Protein AF-A0A4Y8Q743-F1 (afdb_monomer)

pLDDT: mean 83.06, std 15.78, range [35.91, 97.75]

Organism: NCBI:txid1967502

Sequence (159 aa):
MMYIGTAALFAGMLVLFLFYYAARSQEKEQASEIPQAVTGELLHFLEKADDAYILTHETLEIRFFSRYATNLVCNEIMEAIYQKPPKMFGTRRFRHRSWSIVTQNGSELVVRKELVHKPIVMKKGIRVALGDDMVELWTITCHTHGFIIKQVTEPLRAQ

Radius of gyration: 23.87 Å; Cα contacts (8 Å, |Δi|>4): 201; chains: 1; bounding box: 52×64×67 Å

Nearest PDB structures (foldseek):
  4koo-assembly2_C  TM=5.515E-01  e=6.136E-01  Arabidopsis thaliana
  4koo-assembly1_A  TM=5.351E-01  e=1.273E+00  Arabidopsis thaliana
  8bmx-assembly2_A  TM=2.789E-01  e=3.170E+00  Bacteroides thetaiotaomicron VPI-5482

Solvent-accessible surface area (backbone atoms only — not comparable to full-atom values): 9152 Å² total; per-residue (Å²):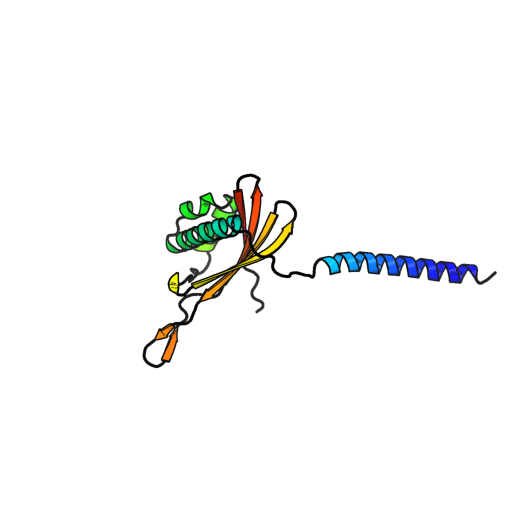 142,74,64,68,66,56,52,52,52,53,52,52,51,49,52,52,50,49,52,53,49,55,56,50,48,63,64,52,72,75,70,74,79,68,66,44,81,66,50,73,69,58,46,54,49,50,53,53,40,49,55,22,46,50,48,20,69,76,68,73,40,61,80,62,30,47,84,39,33,40,73,67,40,48,50,54,49,53,50,44,62,74,74,43,82,82,81,46,76,43,57,74,92,43,47,45,78,48,71,30,38,72,46,76,58,90,52,36,35,33,31,37,40,38,36,44,55,57,65,44,75,44,90,92,73,47,72,47,76,59,38,60,69,46,58,35,40,35,33,31,41,56,53,102,87,47,69,36,33,67,40,79,43,67,71,81,77,86,124

Foldseek 3Di:
DPVVVVVVVVVVVVVVVVVVVVVVVVVVVLPDCPFDDDDPQRVVLVVQLVVLLVVCLVVVDLVSNPVAAPPVQSVVSSVCSVPDDRFQLFDPVQKDWDKTFRDDDPQKTKIKIWIDGDWDQDPPRDTDGRGDTFIKIWIWGHDPVDIYTYDIGGPDDDD

Mean predicted aligned error: 12.13 Å

Secondary structure (DSSP, 8-state):
--SHHHHHHHHHHHHHHHHHHHHHHHHHTT-----BPPPHHHHHHHHHHHHHHHHHHHH--TTTTTTTB-HHHHHHHHHHHHHSPPP----GGGEEEEEEEEEEETTEEEEEEEEEEPPEE-TTS-EE--S--EEEEEEEEEETTEEEEEEEEPPPP--

Structure (mmCIF, N/CA/C/O backbone):
data_AF-A0A4Y8Q743-F1
#
_entry.id   AF-A0A4Y8Q743-F1
#
loop_
_atom_site.group_PDB
_atom_site.id
_atom_site.type_symbol
_atom_site.label_atom_id
_atom_site.label_alt_id
_atom_site.label_comp_id
_atom_site.label_asym_id
_atom_site.label_entity_id
_atom_site.label_seq_id
_atom_site.pdbx_PDB_ins_code
_atom_site.Cartn_x
_atom_site.Cartn_y
_atom_site.Cartn_z
_atom_site.occupancy
_atom_site.B_iso_or_equiv
_atom_site.auth_seq_id
_atom_site.auth_comp_id
_atom_site.auth_asym_id
_atom_site.auth_atom_id
_atom_site.pdbx_PDB_model_num
ATOM 1 N N . MET A 1 1 ? -35.412 -51.688 33.585 1.00 53.03 1 MET A N 1
ATOM 2 C CA . MET A 1 1 ? -34.674 -50.431 33.845 1.00 53.03 1 MET A CA 1
ATOM 3 C C . MET A 1 1 ? -33.352 -50.407 33.065 1.00 53.03 1 MET A C 1
ATOM 5 O O . MET A 1 1 ? -32.294 -50.452 33.667 1.00 53.03 1 MET A O 1
ATOM 9 N N . MET A 1 2 ? -33.397 -50.388 31.725 1.00 53.59 2 MET A N 1
ATOM 10 C CA . MET A 1 2 ? -32.185 -50.447 30.874 1.00 53.59 2 MET A CA 1
ATOM 11 C C . MET A 1 2 ? -32.204 -49.434 29.706 1.00 53.59 2 MET A C 1
ATOM 13 O O . MET A 1 2 ? -31.219 -49.295 28.998 1.00 53.59 2 MET A O 1
ATOM 17 N N . TYR A 1 3 ? -33.293 -48.669 29.545 1.00 56.09 3 TYR A N 1
ATOM 18 C CA . TYR A 1 3 ? -33.466 -47.683 28.463 1.00 56.09 3 TYR A CA 1
ATOM 19 C C . TYR A 1 3 ? -33.071 -46.244 28.842 1.00 56.09 3 TYR A C 1
ATOM 21 O O . TYR A 1 3 ? -32.905 -45.396 27.971 1.00 56.09 3 TYR A O 1
ATOM 29 N N . ILE A 1 4 ? -32.900 -45.954 30.138 1.00 58.75 4 ILE A N 1
ATOM 30 C CA . ILE A 1 4 ? -32.571 -44.599 30.617 1.00 58.75 4 ILE A CA 1
ATOM 31 C C . ILE A 1 4 ? -31.095 -44.266 30.330 1.00 58.75 4 ILE A C 1
ATOM 33 O O . ILE A 1 4 ? -30.776 -43.142 29.950 1.00 58.75 4 ILE A O 1
ATOM 37 N N . GLY A 1 5 ? -30.199 -45.257 30.422 1.00 57.25 5 GLY A N 1
ATOM 38 C CA . GLY A 1 5 ? -28.765 -45.065 30.166 1.00 57.25 5 GLY A CA 1
ATOM 39 C C . GLY A 1 5 ? -28.434 -44.797 28.695 1.00 57.25 5 GLY A C 1
ATOM 40 O O . GLY A 1 5 ? -27.573 -43.974 28.397 1.00 57.25 5 GLY A O 1
ATOM 41 N N . THR A 1 6 ? -29.155 -45.428 27.763 1.00 61.25 6 THR A N 1
ATOM 42 C CA . THR A 1 6 ? -28.946 -45.210 26.324 1.00 61.25 6 THR A CA 1
ATOM 43 C C . THR A 1 6 ? -29.437 -43.833 25.887 1.00 61.25 6 THR A C 1
ATOM 45 O O . THR A 1 6 ? -28.745 -43.154 25.136 1.00 61.25 6 THR A O 1
ATOM 48 N N . ALA A 1 7 ? -30.583 -43.370 26.399 1.00 68.00 7 ALA A N 1
ATOM 49 C CA . ALA A 1 7 ? -31.127 -42.053 26.061 1.00 68.00 7 ALA A CA 1
ATOM 50 C C . ALA A 1 7 ? -30.203 -40.898 26.498 1.00 68.00 7 ALA A C 1
ATOM 52 O O . ALA A 1 7 ? -30.024 -39.938 25.750 1.00 68.00 7 ALA A O 1
ATOM 53 N N . ALA A 1 8 ? -29.559 -41.016 27.665 1.00 70.69 8 ALA A N 1
ATOM 54 C CA . ALA A 1 8 ? -28.604 -40.019 28.154 1.00 70.69 8 ALA A CA 1
ATOM 55 C C . ALA A 1 8 ? -27.333 -39.935 27.286 1.00 70.69 8 ALA A C 1
ATOM 57 O O . ALA A 1 8 ? -26.832 -38.841 27.028 1.00 70.69 8 ALA A O 1
ATOM 58 N N . LEU A 1 9 ? -26.845 -41.073 26.778 1.00 71.56 9 LEU A N 1
ATOM 59 C CA . LEU A 1 9 ? -25.696 -41.116 25.866 1.00 71.56 9 LEU A CA 1
ATOM 60 C C . LEU A 1 9 ? -26.010 -40.473 24.510 1.00 71.56 9 LEU A C 1
ATOM 62 O O . LEU A 1 9 ? -25.201 -39.699 24.000 1.00 71.56 9 LEU A O 1
ATOM 66 N N . PHE A 1 10 ? -27.199 -40.729 23.954 1.00 75.12 10 PHE A N 1
ATOM 67 C CA . PHE A 1 10 ? -27.634 -40.086 22.711 1.00 75.12 10 PHE A CA 1
ATOM 68 C C . PHE A 1 10 ? -27.822 -38.575 22.878 1.00 75.12 10 PHE A C 1
ATOM 70 O O . PHE A 1 10 ? -27.391 -37.814 22.015 1.00 75.12 10 PHE A O 1
ATOM 77 N N . ALA A 1 11 ? -28.394 -38.128 24.000 1.00 78.19 11 ALA A N 1
ATOM 78 C CA . ALA A 1 11 ? -28.535 -36.704 24.294 1.00 78.19 11 ALA A CA 1
ATOM 79 C C . ALA A 1 11 ? -27.169 -36.012 24.442 1.00 78.19 11 ALA A C 1
ATOM 81 O O . ALA A 1 11 ? -26.955 -34.953 23.856 1.00 78.19 11 ALA A O 1
ATOM 82 N N . GLY A 1 12 ? -26.216 -36.631 25.149 1.00 77.50 12 GLY A N 1
ATOM 83 C CA . GLY A 1 12 ? -24.857 -36.099 25.288 1.00 77.50 12 GLY A CA 1
ATOM 84 C C . GLY A 1 12 ? -24.110 -36.009 23.954 1.00 77.50 12 GLY A C 1
ATOM 85 O O . GLY A 1 12 ? -23.479 -34.993 23.665 1.00 77.50 12 GLY A O 1
ATOM 86 N N . MET A 1 13 ? -24.235 -37.032 23.102 1.00 82.62 13 MET A N 1
ATOM 87 C CA . MET A 1 13 ? -23.616 -37.039 21.774 1.00 82.62 13 MET A CA 1
ATOM 88 C C . MET A 1 13 ? -24.254 -35.998 20.842 1.00 82.62 13 MET A C 1
ATOM 90 O O . MET A 1 13 ? -23.541 -35.346 20.084 1.00 82.62 13 MET A O 1
ATOM 94 N N . LEU A 1 14 ? -25.570 -35.781 20.938 1.00 83.19 14 LEU A N 1
ATOM 95 C CA . LEU A 1 14 ? -26.279 -34.760 20.167 1.00 83.19 14 LEU A CA 1
ATOM 96 C C . LEU A 1 14 ? -25.886 -33.342 20.604 1.00 83.19 14 LEU A C 1
ATOM 98 O O . LEU A 1 14 ? -25.665 -32.487 19.754 1.00 83.19 14 LEU A O 1
ATOM 102 N N . VAL A 1 15 ? -25.718 -33.097 21.907 1.00 83.62 15 VAL A N 1
ATOM 103 C CA . VAL A 1 15 ? -25.232 -31.804 22.420 1.00 83.62 15 VAL A CA 1
ATOM 104 C C . VAL A 1 15 ? -23.796 -31.541 21.970 1.00 83.62 15 VAL A C 1
ATOM 106 O O . VAL A 1 15 ? -23.511 -30.447 21.491 1.00 83.62 15 VAL A O 1
ATOM 109 N N . LEU A 1 16 ? -22.903 -32.534 22.044 1.00 80.94 16 LEU A N 1
ATOM 110 C CA . LEU A 1 16 ? -21.534 -32.404 21.530 1.00 80.94 16 LEU A CA 1
ATOM 111 C C . LEU A 1 16 ? -21.508 -32.176 20.018 1.00 80.94 16 LEU A C 1
ATOM 113 O O . LEU A 1 16 ? -20.729 -31.360 19.537 1.00 80.94 16 LEU A O 1
ATOM 117 N N . PHE A 1 17 ? -22.379 -32.853 19.270 1.00 80.81 17 PHE A N 1
ATOM 118 C CA . PHE A 1 17 ? -22.509 -32.665 17.830 1.00 80.81 17 PHE A CA 1
ATOM 119 C C . PHE A 1 17 ? -23.015 -31.260 17.483 1.00 80.81 17 PHE A C 1
ATOM 121 O O . PHE A 1 17 ? -22.478 -30.636 16.573 1.00 80.81 17 PHE A O 1
ATOM 128 N N . LEU A 1 18 ? -23.987 -30.733 18.233 1.00 81.44 18 LEU A N 1
ATOM 129 C CA . LEU A 1 18 ? -24.487 -29.367 18.070 1.00 81.44 18 LEU A CA 1
ATOM 130 C C . LEU A 1 18 ? -23.436 -28.322 18.457 1.00 81.44 18 LEU A C 1
ATOM 132 O O . LEU A 1 18 ? -23.267 -27.355 17.724 1.00 81.44 18 LEU A O 1
ATOM 136 N N . PHE A 1 19 ? -22.685 -28.529 19.542 1.00 79.12 19 PHE A N 1
ATOM 137 C CA . PHE A 1 19 ? -21.564 -27.658 19.911 1.00 79.12 19 PHE A CA 1
ATOM 138 C C . PHE A 1 19 ? -20.450 -27.689 18.863 1.00 79.12 19 PHE A C 1
ATOM 140 O O . PHE A 1 19 ? -19.931 -26.641 18.490 1.00 79.12 19 PHE A O 1
ATOM 147 N N . TYR A 1 20 ? -20.119 -28.871 18.339 1.00 77.75 20 TYR A N 1
ATOM 148 C CA . TYR A 1 20 ? -19.152 -29.025 17.256 1.00 77.75 20 TYR A CA 1
ATOM 149 C C . TYR A 1 20 ? -19.623 -28.322 15.976 1.00 77.75 20 TYR A C 1
ATOM 151 O O . TYR A 1 20 ? -18.845 -27.615 15.339 1.00 77.75 20 TYR A O 1
ATOM 159 N N . TYR A 1 21 ? -20.902 -28.456 15.615 1.00 74.50 21 TYR A N 1
ATOM 160 C CA . TYR A 1 21 ? -21.473 -27.763 14.459 1.00 74.50 21 TYR A CA 1
ATOM 161 C C . TYR A 1 21 ? -21.552 -26.247 14.651 1.00 74.50 21 TYR A C 1
ATOM 163 O O . TYR A 1 21 ? -21.254 -25.526 13.705 1.00 74.50 21 TYR A O 1
ATOM 171 N N . ALA A 1 22 ? -21.895 -25.764 15.847 1.00 72.25 22 ALA A N 1
ATOM 172 C CA . ALA A 1 22 ? -21.943 -24.337 16.162 1.00 72.25 22 ALA A CA 1
ATOM 173 C C . ALA A 1 22 ? -20.542 -23.695 16.163 1.00 72.25 22 ALA A C 1
ATOM 175 O O . ALA A 1 22 ? -20.354 -22.604 15.627 1.00 72.25 22 ALA A O 1
ATOM 176 N N . ALA A 1 23 ? -19.532 -24.392 16.696 1.00 67.62 23 ALA A N 1
ATOM 177 C CA . ALA A 1 23 ? -18.140 -23.951 16.616 1.00 67.62 23 ALA A CA 1
ATOM 178 C C . ALA A 1 23 ? -17.649 -23.917 15.158 1.00 67.62 23 ALA A C 1
ATOM 180 O O . ALA A 1 23 ? -17.009 -22.961 14.726 1.00 67.62 23 ALA A O 1
ATOM 181 N N . ARG A 1 24 ? -18.023 -24.924 14.358 1.00 64.00 24 ARG A N 1
ATOM 182 C CA . ARG A 1 24 ? -17.654 -25.001 12.940 1.00 64.00 24 ARG A CA 1
ATOM 183 C C . ARG A 1 24 ? -18.424 -24.014 12.057 1.00 64.00 24 ARG A C 1
ATOM 185 O O . ARG A 1 24 ? -17.910 -23.621 11.013 1.00 64.00 24 ARG A O 1
ATOM 192 N N . SER A 1 25 ? -19.639 -23.604 12.433 1.00 53.56 25 SER A N 1
ATOM 193 C CA . SER A 1 25 ? -20.374 -22.557 11.713 1.00 53.56 25 SER A CA 1
ATOM 194 C C . SER A 1 25 ? -19.742 -21.182 11.908 1.00 53.56 25 SER A C 1
ATOM 196 O O . SER A 1 25 ? -19.708 -20.421 10.948 1.00 53.56 25 SER A O 1
ATOM 198 N N . GLN A 1 26 ? -19.158 -20.903 13.081 1.00 51.03 26 GLN A N 1
ATOM 199 C CA . GLN A 1 26 ? -18.384 -19.672 13.283 1.00 51.03 26 GLN A CA 1
ATOM 200 C C . GLN A 1 26 ? -17.114 -19.629 12.419 1.00 51.03 26 GLN A C 1
ATOM 202 O O . GLN A 1 26 ? -16.801 -18.581 11.868 1.00 51.03 26 GLN A O 1
ATOM 207 N N . GLU A 1 27 ? -16.426 -20.757 12.209 1.00 51.31 27 GLU A N 1
ATOM 208 C CA . GLU A 1 27 ? -15.301 -20.818 11.257 1.00 51.31 27 GLU A CA 1
ATOM 209 C C . GLU A 1 27 ? -15.741 -20.670 9.789 1.00 51.31 27 GLU A C 1
ATOM 211 O O . GLU A 1 27 ? -14.983 -20.172 8.958 1.00 51.31 27 GLU A O 1
ATOM 216 N N . LYS A 1 28 ? -16.963 -21.097 9.439 1.00 39.12 28 LYS A N 1
ATOM 217 C CA . LYS A 1 28 ? -17.463 -21.059 8.053 1.00 39.12 28 LYS A CA 1
ATOM 218 C C . LYS A 1 28 ? -18.095 -19.730 7.640 1.00 39.12 28 LYS A C 1
ATOM 220 O O . LYS A 1 28 ? -18.157 -19.463 6.443 1.00 39.12 28 LYS A O 1
ATOM 225 N N . GLU A 1 29 ? -18.520 -18.890 8.581 1.00 41.66 29 GLU A N 1
ATOM 226 C CA . GLU A 1 29 ? -19.000 -17.530 8.281 1.00 41.66 29 GLU A CA 1
ATOM 227 C C . GLU A 1 29 ? -17.876 -16.561 7.876 1.00 41.66 29 GLU A C 1
ATOM 229 O O . GLU A 1 29 ? -18.152 -15.470 7.385 1.00 41.66 29 GLU A O 1
ATOM 234 N N . GLN A 1 30 ? -16.611 -16.982 7.974 1.00 43.72 30 GLN A N 1
ATOM 235 C CA . GLN A 1 30 ? -15.454 -16.213 7.512 1.00 43.72 30 GLN A CA 1
ATOM 236 C C . GLN A 1 30 ? -15.059 -16.502 6.048 1.00 43.72 30 GLN A C 1
ATOM 238 O O . GLN A 1 30 ? -14.034 -16.021 5.575 1.00 43.72 30 GLN A O 1
ATOM 243 N N . ALA A 1 31 ? -15.862 -17.266 5.298 1.00 44.56 31 ALA A N 1
ATOM 244 C CA . ALA A 1 31 ? -15.575 -17.619 3.906 1.00 44.56 31 ALA A CA 1
ATOM 245 C C . ALA A 1 31 ? -16.721 -17.226 2.963 1.00 44.56 31 ALA A C 1
ATOM 247 O O . ALA A 1 31 ? -17.432 -18.070 2.419 1.00 44.56 31 ALA A O 1
ATOM 248 N N . SER A 1 32 ? -16.874 -15.923 2.741 1.00 37.97 32 SER A N 1
ATOM 249 C CA . SER A 1 32 ? -17.490 -15.402 1.518 1.00 37.97 32 SER A CA 1
ATOM 250 C C . SER A 1 32 ? -16.859 -14.051 1.173 1.00 37.97 32 SER A C 1
ATOM 252 O O . SER A 1 32 ? -17.489 -12.998 1.237 1.00 37.97 32 SER A O 1
ATOM 254 N N . GLU A 1 33 ? -15.560 -14.074 0.861 1.00 45.72 33 GLU A N 1
ATOM 255 C CA . GLU A 1 33 ? -14.819 -12.919 0.345 1.00 45.72 33 GLU A CA 1
ATOM 256 C C . GLU A 1 33 ? -15.174 -12.696 -1.132 1.00 45.72 33 GLU A C 1
ATOM 258 O O . GLU A 1 33 ? -14.397 -12.985 -2.041 1.00 45.72 33 GLU A O 1
ATOM 263 N N . ILE A 1 34 ? -16.375 -12.185 -1.405 1.00 48.91 34 ILE A N 1
ATOM 264 C CA . ILE A 1 34 ? -16.546 -11.394 -2.625 1.00 48.91 34 ILE A CA 1
ATOM 265 C C . ILE A 1 34 ? -15.857 -10.060 -2.322 1.00 48.91 34 ILE A C 1
ATOM 267 O O . ILE A 1 34 ? -16.294 -9.384 -1.386 1.00 48.91 34 ILE A O 1
ATOM 271 N N . PRO A 1 35 ? -14.796 -9.672 -3.054 1.00 54.16 35 PRO A N 1
ATOM 272 C CA . PRO A 1 35 ? -14.087 -8.439 -2.760 1.00 54.16 35 PRO A CA 1
ATOM 273 C C . PRO A 1 35 ? -15.062 -7.270 -2.879 1.00 54.16 35 PRO A C 1
ATOM 275 O O . PRO A 1 35 ? -15.574 -6.981 -3.964 1.00 54.16 35 PRO A O 1
ATOM 278 N N . GLN A 1 36 ? -15.368 -6.627 -1.753 1.00 63.84 36 GLN A N 1
ATOM 279 C CA . GLN A 1 36 ? -16.272 -5.486 -1.760 1.00 63.84 36 GLN A CA 1
ATOM 280 C C . GLN A 1 36 ? -15.592 -4.326 -2.490 1.00 63.84 36 GLN A C 1
ATOM 282 O O . GLN A 1 36 ? -14.394 -4.066 -2.316 1.00 63.84 36 GLN A O 1
ATOM 287 N N . ALA A 1 37 ? -16.361 -3.646 -3.340 1.00 67.50 37 ALA A N 1
ATOM 288 C CA . ALA A 1 37 ? -15.875 -2.497 -4.083 1.00 67.50 37 ALA A CA 1
ATOM 289 C C . ALA A 1 37 ? -15.520 -1.358 -3.117 1.00 67.50 37 ALA A C 1
ATOM 291 O O . ALA A 1 37 ? -16.289 -1.010 -2.221 1.00 67.50 37 ALA A O 1
ATOM 292 N N . VAL A 1 38 ? -14.342 -0.775 -3.318 1.00 81.00 38 VAL A N 1
ATOM 293 C CA . VAL A 1 38 ? -13.846 0.364 -2.543 1.00 81.00 38 VAL A CA 1
ATOM 294 C C . VAL A 1 38 ? -14.728 1.590 -2.812 1.00 81.00 38 VAL A C 1
ATOM 296 O O . VAL A 1 38 ? -15.054 1.879 -3.964 1.00 81.00 38 VAL A O 1
ATOM 299 N N . THR A 1 39 ? -15.110 2.331 -1.767 1.00 86.06 39 THR A N 1
ATOM 300 C CA . THR A 1 39 ? -15.861 3.589 -1.925 1.00 86.06 39 THR A CA 1
ATOM 301 C C . THR A 1 39 ? -15.021 4.649 -2.651 1.00 86.06 39 THR A C 1
ATOM 303 O O . THR A 1 39 ? -13.793 4.607 -2.619 1.00 86.06 39 THR A O 1
ATOM 306 N N . GLY A 1 40 ? -15.661 5.634 -3.292 1.00 88.94 40 GLY A N 1
ATOM 307 C CA . GLY A 1 40 ? -14.944 6.660 -4.066 1.00 88.94 40 GLY A CA 1
ATOM 308 C C . GLY A 1 40 ? -13.945 7.484 -3.240 1.00 88.94 40 GLY A C 1
ATOM 309 O O . GLY A 1 40 ? -12.837 7.755 -3.699 1.00 88.94 40 GLY A O 1
ATOM 310 N N . GLU A 1 41 ? -14.299 7.836 -2.001 1.00 91.75 41 GLU A N 1
ATOM 311 C CA . GLU A 1 41 ? -13.415 8.589 -1.099 1.00 91.75 41 GLU A CA 1
ATOM 312 C C . GLU A 1 41 ? -12.211 7.763 -0.641 1.00 91.75 41 GLU A C 1
ATOM 314 O O . GLU A 1 41 ? -11.079 8.254 -0.657 1.00 91.75 41 GLU A O 1
ATOM 319 N N . LEU A 1 42 ? -12.445 6.498 -0.279 1.00 93.12 42 LEU A N 1
ATOM 320 C CA . LEU A 1 42 ? -11.382 5.581 0.113 1.00 93.12 42 LEU A CA 1
ATOM 321 C C . LEU A 1 42 ? -10.449 5.306 -1.068 1.00 93.12 42 LEU A C 1
ATOM 323 O O . LEU A 1 42 ? -9.235 5.354 -0.905 1.00 93.12 42 LEU A O 1
ATOM 327 N N . LEU A 1 43 ? -10.990 5.090 -2.270 1.00 94.44 43 LEU A N 1
ATOM 328 C CA . LEU A 1 43 ? -10.189 4.881 -3.474 1.00 94.44 43 LEU A CA 1
ATOM 329 C C . LEU A 1 43 ? -9.289 6.088 -3.760 1.00 94.44 43 LEU A C 1
ATOM 331 O O . LEU A 1 43 ? -8.093 5.922 -3.986 1.00 94.44 43 LEU A O 1
ATOM 335 N N . HIS A 1 44 ? -9.831 7.304 -3.685 1.00 95.12 44 HIS A N 1
ATOM 336 C CA . HIS A 1 44 ? -9.050 8.529 -3.877 1.00 95.12 44 HIS A CA 1
ATOM 337 C C . HIS A 1 44 ? -7.938 8.688 -2.835 1.00 95.12 44 HIS A C 1
ATOM 339 O O . HIS A 1 44 ? -6.813 9.068 -3.170 1.00 95.12 44 HIS A O 1
ATOM 345 N N . PHE A 1 45 ? -8.232 8.377 -1.569 1.00 96.38 45 PHE A N 1
ATOM 346 C CA . PHE A 1 45 ? -7.225 8.338 -0.512 1.00 96.38 45 PHE A CA 1
ATOM 347 C C . PHE A 1 45 ? -6.116 7.330 -0.836 1.00 96.38 45 PHE A C 1
ATOM 349 O O . PHE A 1 45 ? -4.939 7.687 -0.804 1.00 96.38 45 PHE A O 1
ATOM 356 N N . LEU A 1 46 ? -6.489 6.102 -1.200 1.00 96.81 46 LEU A N 1
ATOM 357 C CA . LEU A 1 46 ? -5.566 5.017 -1.523 1.00 96.81 46 LEU A CA 1
ATOM 358 C C . LEU A 1 46 ? -4.666 5.352 -2.709 1.00 96.81 46 LEU A C 1
ATOM 360 O O . LEU A 1 46 ? -3.461 5.118 -2.659 1.00 96.81 46 LEU A O 1
ATOM 364 N N . GLU A 1 47 ? -5.222 5.936 -3.768 1.00 95.69 47 GLU A N 1
ATOM 365 C CA . GLU A 1 47 ? -4.442 6.330 -4.936 1.00 95.69 47 GLU A CA 1
ATOM 366 C C . GLU A 1 47 ? -3.404 7.402 -4.608 1.00 95.69 47 GLU A C 1
ATOM 368 O O . GLU A 1 47 ? -2.253 7.284 -5.033 1.00 95.69 47 GLU A O 1
ATOM 373 N N . LYS A 1 48 ? -3.783 8.416 -3.821 1.00 97.12 48 LYS A N 1
ATOM 374 C CA . LYS A 1 48 ? -2.862 9.469 -3.376 1.00 97.12 48 LYS A CA 1
ATOM 375 C C . LYS A 1 48 ? -1.798 8.950 -2.418 1.00 97.12 48 LYS A C 1
ATOM 377 O O . LYS A 1 48 ? -0.633 9.332 -2.541 1.00 97.12 48 LYS A O 1
ATOM 382 N N . ALA A 1 49 ? -2.197 8.106 -1.471 1.00 97.69 49 ALA A N 1
ATOM 383 C CA . ALA A 1 49 ? -1.282 7.492 -0.525 1.00 97.69 49 ALA A CA 1
ATOM 384 C C . ALA A 1 49 ? -0.266 6.609 -1.254 1.00 97.69 49 ALA A C 1
ATOM 386 O O . ALA A 1 49 ? 0.922 6.682 -0.964 1.00 97.69 49 ALA A O 1
ATOM 387 N N . ASP A 1 50 ? -0.699 5.842 -2.254 1.00 97.00 50 ASP A N 1
ATOM 388 C CA . ASP A 1 50 ? 0.201 4.972 -3.000 1.00 97.00 50 ASP A CA 1
ATOM 389 C C . ASP A 1 50 ? 1.090 5.704 -4.012 1.00 97.00 50 ASP A C 1
ATOM 391 O O . ASP A 1 50 ? 2.228 5.298 -4.234 1.00 97.00 50 ASP A O 1
ATOM 395 N N . ASP A 1 51 ? 0.628 6.810 -4.599 1.00 96.06 51 ASP A N 1
ATOM 396 C CA . ASP A 1 51 ? 1.507 7.687 -5.381 1.00 96.06 51 ASP A CA 1
ATOM 397 C C . ASP A 1 51 ? 2.628 8.261 -4.492 1.00 96.06 51 ASP A C 1
ATOM 399 O O . ASP A 1 51 ? 3.791 8.289 -4.894 1.00 96.06 51 ASP A O 1
ATOM 403 N N . ALA A 1 52 ? 2.303 8.653 -3.256 1.00 97.50 52 ALA A N 1
ATOM 404 C CA . ALA A 1 52 ? 3.291 9.119 -2.287 1.00 97.50 52 ALA A CA 1
ATOM 405 C C . ALA A 1 52 ? 4.212 8.000 -1.776 1.00 97.50 52 ALA A C 1
ATOM 407 O O . ALA A 1 52 ? 5.404 8.235 -1.604 1.00 97.50 52 ALA A O 1
ATOM 408 N N . TYR A 1 53 ? 3.682 6.793 -1.566 1.00 96.88 53 TYR A N 1
ATOM 409 C CA . TYR A 1 53 ? 4.448 5.607 -1.173 1.00 96.88 53 TYR A CA 1
ATOM 410 C C . TYR A 1 53 ? 5.545 5.286 -2.190 1.00 96.88 53 TYR A C 1
ATOM 412 O O . TYR A 1 53 ? 6.698 5.057 -1.824 1.00 96.88 53 TYR A O 1
ATOM 420 N N . ILE A 1 54 ? 5.198 5.315 -3.475 1.00 95.12 54 ILE A N 1
ATOM 421 C CA . ILE A 1 54 ? 6.134 5.033 -4.567 1.00 95.12 54 ILE A CA 1
ATOM 422 C C . ILE A 1 54 ? 7.167 6.130 -4.690 1.00 95.12 54 ILE A C 1
ATOM 424 O O . ILE A 1 54 ? 8.352 5.826 -4.771 1.00 95.12 54 ILE A O 1
ATOM 428 N N . LEU A 1 55 ? 6.739 7.390 -4.608 1.00 95.12 55 LEU A N 1
ATOM 429 C CA . LEU A 1 55 ? 7.674 8.503 -4.603 1.00 95.12 55 LEU A CA 1
ATOM 430 C C . LEU A 1 55 ? 8.670 8.381 -3.441 1.00 95.12 55 LEU A C 1
ATOM 432 O O . LEU A 1 55 ? 9.860 8.568 -3.644 1.00 95.12 55 LEU A O 1
ATOM 436 N N . THR A 1 56 ? 8.217 7.984 -2.248 1.00 96.25 56 THR A N 1
ATOM 437 C CA . THR A 1 56 ? 9.104 7.719 -1.107 1.00 96.25 56 THR A CA 1
ATOM 438 C C . THR A 1 56 ? 10.132 6.622 -1.404 1.00 96.25 56 THR A C 1
ATOM 440 O O . THR A 1 56 ? 11.279 6.770 -0.996 1.00 96.25 56 THR A O 1
ATOM 443 N N . HIS A 1 57 ? 9.776 5.561 -2.132 1.00 94.50 57 HIS A N 1
ATOM 444 C CA . HIS A 1 57 ? 10.744 4.536 -2.543 1.00 94.50 57 HIS A CA 1
ATOM 445 C C . HIS A 1 57 ? 11.718 5.039 -3.615 1.00 94.50 57 HIS A C 1
ATOM 447 O O . HIS A 1 57 ? 12.890 4.678 -3.590 1.00 94.50 57 HIS A O 1
ATOM 453 N N . GLU A 1 58 ? 11.249 5.866 -4.550 1.00 92.12 58 GLU A N 1
ATOM 454 C CA . GLU A 1 58 ? 12.072 6.417 -5.631 1.00 92.12 58 GLU A CA 1
ATOM 455 C C . GLU A 1 58 ? 13.053 7.489 -5.131 1.00 92.12 58 GLU A C 1
ATOM 457 O O . GLU A 1 58 ? 14.181 7.564 -5.614 1.00 92.12 58 GLU A O 1
ATOM 462 N N . THR A 1 59 ? 12.642 8.319 -4.167 1.00 94.12 59 THR A N 1
ATOM 463 C CA . THR A 1 59 ? 13.434 9.460 -3.678 1.00 94.12 59 THR A CA 1
ATOM 4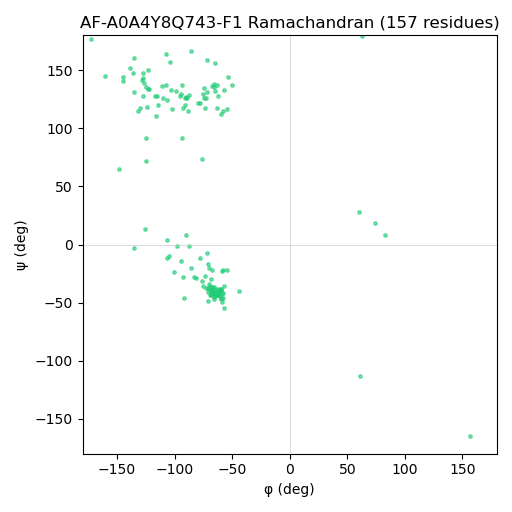64 C C . THR A 1 59 ? 14.082 9.226 -2.319 1.00 94.12 59 THR A C 1
ATOM 466 O O . THR A 1 59 ? 14.877 10.057 -1.891 1.00 94.12 59 THR A O 1
ATOM 469 N N . LEU A 1 60 ? 13.731 8.143 -1.618 1.00 94.50 60 LEU A N 1
ATOM 470 C CA . LEU A 1 60 ? 14.145 7.862 -0.237 1.00 94.50 60 LEU A CA 1
ATOM 471 C C . LEU A 1 60 ? 13.684 8.939 0.769 1.00 94.50 60 LEU A C 1
ATOM 473 O O . LEU A 1 60 ? 14.321 9.161 1.797 1.00 94.50 60 LEU A O 1
ATOM 477 N N . GLU A 1 61 ? 12.568 9.625 0.487 1.00 95.38 61 GLU A N 1
ATOM 478 C CA . GLU A 1 61 ? 12.038 10.692 1.347 1.00 95.38 61 GLU A CA 1
ATOM 479 C C . GLU A 1 61 ? 10.660 10.337 1.930 1.00 95.38 61 GLU A C 1
ATOM 481 O O . GLU A 1 61 ? 9.638 10.356 1.238 1.00 95.38 61 GLU A O 1
ATOM 486 N N . ILE A 1 62 ? 10.596 10.091 3.243 1.00 96.94 62 ILE A N 1
ATOM 487 C CA . ILE A 1 62 ? 9.354 9.668 3.919 1.00 96.94 62 ILE A CA 1
ATOM 488 C C . ILE A 1 62 ? 8.282 10.760 4.021 1.00 96.94 62 ILE A C 1
ATOM 490 O O . ILE A 1 62 ? 7.099 10.463 4.169 1.00 96.94 62 ILE A O 1
ATOM 494 N N . ARG A 1 63 ? 8.666 12.040 3.905 1.00 96.31 63 ARG A N 1
ATOM 495 C CA . ARG A 1 63 ? 7.762 13.200 4.053 1.00 96.31 63 ARG A CA 1
ATOM 496 C C . ARG A 1 63 ? 6.591 13.212 3.066 1.00 96.31 63 ARG A C 1
ATOM 498 O O . ARG A 1 63 ? 5.584 13.884 3.295 1.00 96.31 63 ARG A O 1
ATOM 505 N N . PHE A 1 64 ? 6.723 12.521 1.935 1.00 96.00 64 PHE A N 1
ATOM 506 C CA . PHE A 1 64 ? 5.637 12.404 0.969 1.00 96.00 64 PHE A CA 1
ATOM 507 C C . PHE A 1 64 ? 4.530 11.510 1.518 1.00 96.00 64 PHE A C 1
ATOM 509 O O . PHE A 1 64 ? 3.366 11.921 1.520 1.00 96.00 64 PHE A O 1
ATOM 516 N N . PHE A 1 65 ? 4.911 10.341 2.036 1.00 97.62 65 PHE A N 1
ATOM 517 C CA . PHE A 1 65 ? 3.998 9.323 2.538 1.00 97.62 65 PHE A CA 1
ATOM 518 C C . PHE A 1 65 ? 3.519 9.565 3.977 1.00 97.62 65 PHE A C 1
ATOM 520 O O . PHE A 1 65 ? 2.395 9.195 4.311 1.00 97.62 65 PHE A O 1
ATOM 527 N N . SER A 1 66 ? 4.306 10.249 4.813 1.00 97.31 66 SER A N 1
ATOM 528 C CA . SER A 1 66 ? 4.028 10.408 6.251 1.00 97.31 66 SER A CA 1
ATOM 529 C C . SER A 1 66 ? 2.686 11.058 6.592 1.00 97.31 66 SER A C 1
ATOM 531 O O . SER A 1 66 ? 2.150 10.839 7.671 1.00 97.31 66 SER A O 1
ATOM 533 N N . ARG A 1 67 ? 2.094 11.820 5.668 1.00 96.56 67 ARG A N 1
ATOM 534 C CA . ARG A 1 67 ? 0.760 12.416 5.844 1.00 96.56 67 ARG A CA 1
ATOM 535 C C . ARG A 1 67 ? -0.394 11.402 5.797 1.00 96.56 67 ARG A C 1
ATOM 537 O O . ARG A 1 67 ? -1.503 11.748 6.184 1.00 96.56 67 ARG A O 1
ATOM 544 N N . TYR A 1 68 ? -0.156 10.199 5.272 1.00 97.69 68 TYR A N 1
ATOM 545 C CA . TYR A 1 68 ? -1.177 9.164 5.067 1.00 97.69 68 TYR A CA 1
ATOM 546 C C . TYR A 1 68 ? -1.064 8.008 6.063 1.00 97.69 68 TYR A C 1
ATOM 548 O O . TYR A 1 68 ? -1.958 7.165 6.125 1.00 97.69 68 TYR A O 1
ATOM 556 N N . ALA A 1 69 ? 0.029 7.939 6.820 1.00 97.56 69 ALA A N 1
ATOM 557 C CA . ALA A 1 69 ? 0.381 6.779 7.620 1.00 97.56 69 ALA A CA 1
ATOM 558 C C . ALA A 1 69 ? 0.835 7.178 9.022 1.00 97.56 69 ALA A C 1
ATOM 560 O O . ALA A 1 69 ? 1.229 8.312 9.282 1.00 97.56 69 ALA A O 1
ATOM 561 N N . THR A 1 70 ? 0.790 6.223 9.944 1.00 97.56 70 THR A N 1
ATOM 562 C CA . THR A 1 70 ? 1.362 6.434 11.277 1.00 97.56 70 THR A CA 1
ATOM 563 C C . THR A 1 70 ? 2.891 6.460 11.251 1.00 97.56 70 THR A C 1
ATOM 565 O O . THR A 1 70 ? 3.524 5.897 10.357 1.00 97.56 70 THR A O 1
ATOM 568 N N . ASN A 1 71 ? 3.495 7.063 12.280 1.00 97.06 71 ASN A N 1
ATOM 569 C CA . ASN A 1 71 ? 4.954 7.096 12.443 1.00 97.06 71 ASN A CA 1
ATOM 570 C C . ASN A 1 71 ? 5.578 5.694 12.484 1.00 97.06 71 ASN A C 1
ATOM 572 O O . ASN A 1 71 ? 6.665 5.506 11.952 1.00 97.06 71 ASN A O 1
ATOM 576 N N . LEU A 1 72 ? 4.880 4.720 13.081 1.00 96.94 72 LEU A N 1
ATOM 577 C CA . LEU A 1 72 ? 5.320 3.324 13.118 1.00 96.94 72 LEU A CA 1
ATOM 578 C C . LEU A 1 72 ? 5.526 2.788 11.694 1.00 96.94 72 LEU A C 1
ATOM 580 O O . LEU A 1 72 ? 6.630 2.394 11.340 1.00 96.94 72 LEU A O 1
ATOM 584 N N . VAL A 1 73 ? 4.494 2.899 10.853 1.00 97.19 73 VAL A N 1
ATOM 585 C CA . VAL A 1 73 ? 4.535 2.472 9.444 1.00 97.19 73 VAL A CA 1
ATOM 586 C C . VAL A 1 73 ? 5.615 3.215 8.669 1.00 97.19 73 VAL A C 1
ATOM 588 O O . VAL A 1 73 ? 6.299 2.637 7.833 1.00 97.19 73 VAL A O 1
ATOM 591 N N . CYS A 1 74 ? 5.785 4.510 8.936 1.00 97.56 74 CYS A N 1
ATOM 592 C CA . CYS A 1 74 ? 6.812 5.303 8.271 1.00 97.56 74 CYS A CA 1
ATOM 593 C C . CYS A 1 74 ? 8.221 4.783 8.574 1.00 97.56 74 CYS A C 1
ATOM 595 O O . CYS A 1 74 ? 9.041 4.687 7.663 1.00 97.56 74 CYS A O 1
ATOM 597 N N . ASN A 1 75 ? 8.486 4.424 9.831 1.00 96.94 75 ASN A N 1
ATOM 598 C CA . ASN A 1 75 ? 9.761 3.842 10.233 1.00 96.94 75 ASN A CA 1
ATOM 599 C C . ASN A 1 75 ? 9.965 2.464 9.598 1.00 96.94 75 ASN A C 1
ATOM 601 O O . ASN A 1 75 ? 11.022 2.228 9.025 1.00 96.94 75 ASN A O 1
ATOM 605 N N . GLU A 1 76 ? 8.943 1.603 9.622 1.00 95.94 76 GLU A N 1
ATOM 606 C CA . GLU A 1 76 ? 8.988 0.274 8.994 1.00 95.94 76 GLU A CA 1
ATOM 607 C C . GLU A 1 76 ? 9.279 0.358 7.490 1.00 95.94 76 GLU A C 1
ATOM 609 O O . GLU A 1 76 ? 10.091 -0.400 6.964 1.00 95.94 76 GLU A O 1
ATOM 614 N N . ILE A 1 77 ? 8.653 1.306 6.785 1.00 95.25 77 ILE A N 1
ATOM 615 C CA . ILE A 1 77 ? 8.894 1.524 5.355 1.00 95.25 77 ILE A CA 1
ATOM 616 C C . ILE A 1 77 ? 10.320 2.008 5.112 1.00 95.25 77 ILE A C 1
ATOM 618 O O . ILE A 1 77 ? 10.987 1.484 4.226 1.00 95.25 77 ILE A O 1
ATOM 622 N N . MET A 1 78 ? 10.801 2.991 5.877 1.00 96.31 78 MET A N 1
ATOM 623 C CA . MET A 1 78 ? 12.169 3.489 5.713 1.00 96.31 78 MET A CA 1
ATOM 624 C C . MET A 1 78 ? 13.199 2.398 5.998 1.00 96.31 78 MET A C 1
ATOM 626 O O . MET A 1 78 ? 14.144 2.234 5.231 1.00 96.31 78 MET A O 1
ATOM 630 N N . GLU A 1 79 ? 12.996 1.616 7.054 1.00 94.88 79 GLU A N 1
ATOM 631 C CA . GLU A 1 79 ? 13.835 0.465 7.364 1.00 94.88 79 GLU A CA 1
ATOM 632 C C . GLU A 1 79 ? 13.821 -0.558 6.218 1.00 94.88 79 GLU A C 1
ATOM 634 O O . GLU A 1 79 ? 14.881 -0.971 5.745 1.00 94.88 79 GLU A O 1
ATOM 639 N N . ALA A 1 80 ? 12.639 -0.897 5.697 1.00 92.19 80 ALA A N 1
ATOM 640 C CA . ALA A 1 80 ? 12.496 -1.817 4.575 1.00 92.19 80 ALA A CA 1
ATOM 641 C C . ALA A 1 80 ? 13.187 -1.309 3.300 1.00 92.19 80 ALA A C 1
ATOM 643 O O . ALA A 1 80 ? 13.829 -2.102 2.616 1.00 92.19 80 ALA A O 1
ATOM 644 N N . ILE A 1 81 ? 13.097 -0.011 2.995 1.00 93.19 81 ILE A N 1
ATOM 645 C CA . ILE A 1 81 ? 13.761 0.611 1.840 1.00 93.19 81 ILE A CA 1
ATOM 646 C C . ILE A 1 81 ? 15.286 0.461 1.926 1.00 93.19 81 ILE A C 1
ATOM 648 O O . ILE A 1 81 ? 15.929 0.225 0.907 1.00 93.19 81 ILE A O 1
ATOM 652 N N . TYR A 1 82 ? 15.872 0.578 3.121 1.00 92.31 82 TYR A N 1
ATOM 653 C CA . TYR A 1 82 ? 17.321 0.439 3.299 1.00 92.31 82 TYR A CA 1
ATOM 654 C C . TYR A 1 82 ? 17.798 -1.015 3.385 1.00 92.31 82 TYR A C 1
ATOM 656 O O . TYR A 1 82 ? 18.941 -1.297 3.030 1.00 92.31 82 TYR A O 1
ATOM 664 N N . GLN A 1 83 ? 16.959 -1.932 3.875 1.00 92.69 83 GLN A N 1
ATOM 665 C CA . GLN A 1 83 ? 17.344 -3.331 4.095 1.00 92.69 83 GLN A CA 1
ATOM 666 C C . GLN A 1 83 ? 17.044 -4.252 2.909 1.00 92.69 83 GLN A C 1
ATOM 668 O O . GLN A 1 83 ? 17.702 -5.282 2.753 1.00 92.69 83 GLN A O 1
ATOM 673 N N . LYS A 1 84 ? 16.038 -3.929 2.093 1.00 88.69 84 LYS A N 1
ATOM 674 C CA . LYS A 1 84 ? 15.585 -4.779 0.986 1.00 88.69 84 LYS A CA 1
ATOM 675 C C . LYS A 1 84 ? 16.072 -4.242 -0.363 1.00 88.69 84 LYS A C 1
ATOM 677 O O . LYS A 1 84 ? 16.339 -3.049 -0.494 1.00 88.69 84 LYS A O 1
ATOM 682 N N . PRO A 1 85 ? 16.154 -5.100 -1.397 1.00 87.06 85 PRO A N 1
ATOM 683 C CA . PRO A 1 85 ? 16.357 -4.635 -2.762 1.00 87.06 85 PRO A CA 1
ATOM 684 C C . PRO A 1 85 ? 15.297 -3.591 -3.162 1.00 87.06 85 PRO A C 1
ATOM 686 O O . PRO A 1 85 ? 14.134 -3.737 -2.770 1.00 87.06 85 PRO A O 1
ATOM 689 N N . PRO A 1 86 ? 15.662 -2.569 -3.958 1.00 85.81 86 PRO A N 1
ATOM 690 C CA . PRO A 1 86 ? 14.711 -1.566 -4.422 1.00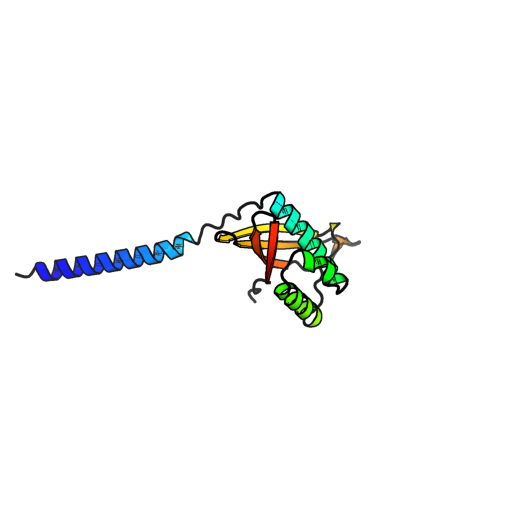 85.81 86 PRO A CA 1
ATOM 691 C C . PRO A 1 86 ? 13.540 -2.199 -5.177 1.00 85.81 86 PRO A C 1
ATOM 693 O O . PRO A 1 86 ? 13.737 -3.021 -6.073 1.00 85.81 86 PRO A O 1
ATOM 696 N N . LYS A 1 87 ? 12.318 -1.780 -4.841 1.00 87.38 87 LYS A N 1
ATOM 697 C CA . LYS A 1 87 ? 11.104 -2.190 -5.555 1.00 87.38 87 LYS A CA 1
ATOM 698 C C . LYS A 1 87 ? 11.047 -1.530 -6.930 1.00 87.38 87 LYS A C 1
ATOM 700 O O . LYS A 1 87 ? 11.162 -0.308 -7.037 1.00 87.38 87 LYS A O 1
ATOM 705 N N . MET A 1 88 ? 10.777 -2.311 -7.973 1.00 86.69 88 MET A 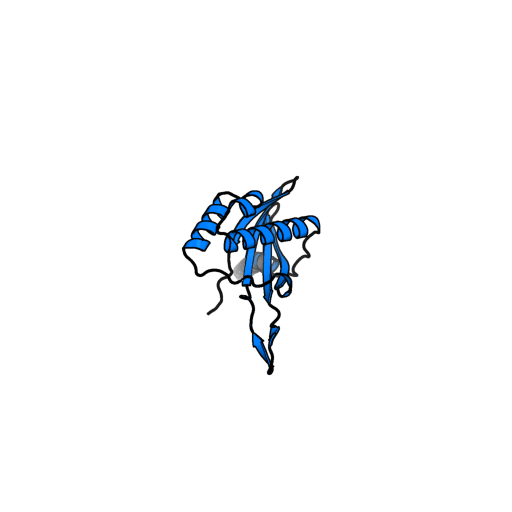N 1
ATOM 706 C CA . MET A 1 88 ? 10.620 -1.782 -9.327 1.00 86.69 88 MET A CA 1
ATOM 707 C C . MET A 1 88 ? 9.145 -1.491 -9.625 1.00 86.69 88 MET A C 1
ATOM 709 O O . MET A 1 88 ? 8.410 -2.341 -10.116 1.00 86.69 88 MET A O 1
ATOM 713 N N . PHE A 1 89 ? 8.687 -0.266 -9.358 1.00 87.06 89 PHE A N 1
ATOM 714 C CA . PHE A 1 89 ? 7.282 0.119 -9.586 1.00 87.06 89 PHE A CA 1
ATOM 715 C C . PHE A 1 89 ? 6.926 0.407 -11.048 1.00 87.06 89 PHE A C 1
ATOM 717 O O . PHE A 1 89 ? 5.741 0.513 -11.378 1.00 87.06 89 PHE A O 1
ATOM 724 N N . GLY A 1 90 ? 7.923 0.526 -11.926 1.00 84.50 90 GLY A N 1
ATOM 725 C CA . GLY A 1 90 ? 7.751 0.827 -13.344 1.00 84.50 90 GLY A CA 1
ATOM 726 C C . GLY A 1 90 ? 7.114 2.186 -13.643 1.00 84.50 90 GLY A C 1
ATOM 727 O O . GLY A 1 90 ? 6.763 2.970 -12.767 1.00 84.50 90 GLY A O 1
ATOM 728 N N . THR A 1 91 ? 6.957 2.505 -14.929 1.00 84.31 91 THR A N 1
ATOM 729 C CA . THR A 1 91 ? 6.344 3.780 -15.331 1.00 84.31 91 THR A CA 1
ATOM 730 C C . THR A 1 91 ? 4.829 3.754 -15.119 1.00 84.31 91 THR A C 1
ATOM 732 O O . THR A 1 91 ? 4.159 2.838 -15.597 1.00 84.31 91 THR A O 1
ATOM 735 N N . ARG A 1 92 ? 4.262 4.827 -14.544 1.00 84.56 92 ARG A N 1
ATOM 736 C CA . ARG A 1 92 ? 2.813 4.994 -14.286 1.00 84.56 92 ARG A CA 1
ATOM 737 C C . ARG A 1 92 ? 1.902 4.567 -15.448 1.00 84.56 92 ARG A C 1
ATOM 739 O O . ARG A 1 92 ? 0.884 3.933 -15.216 1.00 84.56 92 ARG A O 1
ATOM 746 N N . ARG A 1 93 ? 2.267 4.866 -16.702 1.00 84.81 93 ARG A N 1
ATOM 747 C CA . ARG A 1 93 ? 1.461 4.529 -17.899 1.00 84.81 93 ARG A CA 1
ATOM 748 C C . ARG A 1 93 ? 1.339 3.029 -18.205 1.00 84.81 93 ARG A C 1
ATOM 750 O O . ARG A 1 93 ? 0.433 2.633 -18.928 1.00 84.81 93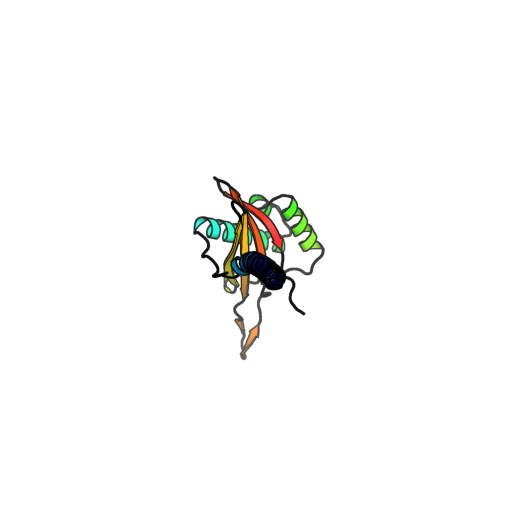 ARG A O 1
ATOM 757 N N . PHE A 1 94 ? 2.266 2.211 -17.711 1.00 83.81 94 PHE A N 1
ATOM 758 C CA . PHE A 1 94 ? 2.296 0.759 -17.946 1.00 83.81 94 PHE A CA 1
ATOM 759 C C . PHE A 1 94 ? 1.891 -0.045 -16.719 1.00 83.81 94 PHE A C 1
ATOM 761 O O . PHE A 1 94 ? 1.928 -1.272 -16.730 1.00 83.81 94 PHE A O 1
ATOM 768 N N . ARG A 1 95 ? 1.496 0.663 -15.672 1.00 88.50 95 ARG A N 1
ATOM 769 C CA . ARG A 1 95 ? 1.112 0.122 -14.395 1.00 88.50 95 ARG A CA 1
ATOM 770 C C . ARG A 1 95 ? -0.407 0.038 -14.319 1.00 88.50 95 ARG A C 1
ATOM 772 O O . ARG A 1 95 ? -1.094 1.023 -14.579 1.00 88.50 95 ARG A O 1
ATOM 779 N 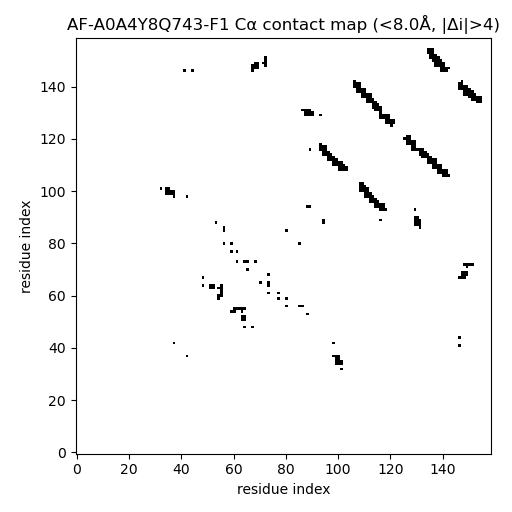N . HIS A 1 96 ? -0.925 -1.104 -13.899 1.00 89.38 96 HIS A N 1
ATOM 780 C CA . HIS A 1 96 ? -2.306 -1.256 -13.476 1.00 89.38 96 HIS A CA 1
ATOM 781 C C . HIS A 1 96 ? -2.340 -1.479 -11.965 1.00 89.38 96 HIS A C 1
ATOM 783 O O . HIS A 1 96 ? -1.629 -2.336 -11.448 1.00 89.38 96 HIS A O 1
ATOM 789 N N . ARG A 1 97 ? -3.123 -0.662 -11.261 1.00 91.44 97 ARG A N 1
ATOM 790 C CA . ARG A 1 97 ? -3.333 -0.757 -9.817 1.00 91.44 97 ARG A CA 1
ATOM 791 C C . ARG A 1 97 ? -4.797 -1.111 -9.593 1.00 91.44 97 ARG A C 1
ATOM 793 O O . ARG A 1 97 ? -5.664 -0.409 -10.110 1.00 91.44 97 ARG A O 1
ATOM 800 N N . SER A 1 98 ? -5.057 -2.149 -8.816 1.00 92.56 98 SER A N 1
ATOM 801 C CA . SER A 1 98 ? -6.393 -2.508 -8.351 1.00 92.56 98 SER A CA 1
ATOM 802 C C . SER A 1 98 ? -6.420 -2.555 -6.827 1.00 92.56 98 SER A C 1
ATOM 804 O O . SER A 1 98 ? -5.412 -2.822 -6.168 1.00 92.56 98 SER A O 1
ATOM 806 N N . TRP A 1 99 ? -7.591 -2.254 -6.276 1.00 94.62 99 TRP A N 1
ATOM 807 C CA . TRP A 1 99 ? -7.850 -2.268 -4.844 1.00 94.62 99 TRP A CA 1
ATOM 808 C C . TRP A 1 99 ? -9.081 -3.108 -4.562 1.00 94.62 99 TRP A C 1
ATOM 810 O O . TRP A 1 99 ? -10.063 -3.055 -5.301 1.00 94.62 99 TRP A O 1
ATOM 820 N N . SE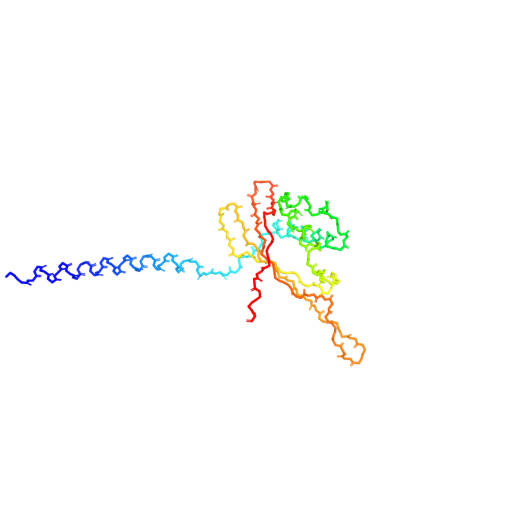R A 1 100 ? -9.032 -3.858 -3.472 1.00 93.50 100 SER A N 1
ATOM 821 C CA . SER A 1 100 ? -10.150 -4.673 -3.008 1.00 93.50 100 SER A CA 1
ATOM 822 C C . SER A 1 100 ? -10.189 -4.685 -1.490 1.00 93.50 100 SER A C 1
ATOM 824 O O . SER A 1 100 ? -9.139 -4.732 -0.855 1.00 93.50 100 SER A O 1
ATOM 826 N N . ILE A 1 101 ? -11.381 -4.625 -0.900 1.00 93.25 101 ILE A N 1
ATOM 827 C CA . ILE A 1 101 ? -11.538 -4.811 0.545 1.00 93.25 101 ILE A CA 1
ATOM 828 C C . ILE A 1 101 ? -11.505 -6.317 0.816 1.00 93.25 101 ILE A C 1
ATOM 830 O O . ILE A 1 101 ? -12.305 -7.058 0.246 1.00 93.25 101 ILE A O 1
ATOM 834 N N . VAL A 1 102 ? -10.566 -6.752 1.657 1.00 92.19 102 VAL A N 1
ATOM 835 C CA . VAL A 1 102 ? -10.419 -8.152 2.093 1.00 92.19 102 VAL A CA 1
ATOM 836 C C . VAL A 1 102 ? -11.209 -8.378 3.374 1.00 92.19 102 VAL A C 1
ATOM 838 O O . VAL A 1 102 ? -11.954 -9.340 3.500 1.00 92.19 102 VAL A O 1
ATOM 841 N N . THR A 1 103 ? -11.077 -7.463 4.333 1.00 90.44 103 THR A N 1
ATOM 842 C CA . THR A 1 103 ? -11.732 -7.581 5.638 1.00 90.44 103 THR A CA 1
ATOM 843 C C . THR A 1 103 ? -12.155 -6.206 6.133 1.00 90.44 103 THR A C 1
ATOM 845 O O . THR A 1 103 ? -11.444 -5.221 5.927 1.00 90.44 103 THR A O 1
ATOM 848 N N . GLN A 1 104 ? -13.302 -6.140 6.805 1.00 91.25 104 GLN A N 1
ATOM 849 C CA . GLN A 1 104 ? -13.811 -4.933 7.447 1.00 91.25 104 GLN A CA 1
ATOM 850 C C . GLN A 1 104 ? -14.256 -5.260 8.872 1.00 91.25 104 GLN A C 1
ATOM 852 O O . GLN A 1 104 ? -15.224 -5.989 9.069 1.00 91.25 104 GLN A O 1
ATOM 857 N N . ASN A 1 105 ? -13.568 -4.677 9.854 1.00 88.81 105 ASN A N 1
ATOM 858 C CA . ASN A 1 105 ? -13.806 -4.880 11.280 1.00 88.81 105 ASN A CA 1
ATOM 859 C C . ASN A 1 105 ? -14.045 -3.525 11.957 1.00 88.81 105 ASN A C 1
ATOM 861 O O . ASN A 1 105 ? -13.113 -2.849 12.391 1.00 88.81 105 ASN A O 1
ATOM 865 N N . GLY A 1 106 ? -15.310 -3.109 12.045 1.00 87.50 106 GLY A N 1
ATOM 866 C CA . GLY A 1 106 ? -15.680 -1.830 12.655 1.00 87.50 106 GLY A CA 1
ATOM 867 C C . GLY A 1 106 ? -15.056 -0.641 11.918 1.00 87.50 106 GLY A C 1
ATOM 868 O O . GLY A 1 106 ? -15.417 -0.361 10.776 1.00 87.50 106 GLY A O 1
ATOM 869 N N . SER A 1 107 ? -14.136 0.063 12.581 1.00 89.56 107 SER A N 1
ATOM 870 C CA . SER A 1 107 ? -13.391 1.191 12.011 1.00 89.56 107 SER A CA 1
ATOM 871 C C . SER A 1 107 ? -12.118 0.779 11.271 1.00 89.56 107 SER A C 1
ATOM 873 O O . SER A 1 107 ? -11.435 1.650 10.743 1.00 89.56 107 SER A O 1
ATOM 875 N N . GLU A 1 108 ? -11.767 -0.504 11.211 1.00 94.06 108 GLU A N 1
ATOM 876 C CA . GLU A 1 108 ? -10.576 -0.974 10.504 1.00 94.06 108 GLU A CA 1
ATOM 877 C C . GLU A 1 108 ? -10.930 -1.704 9.210 1.00 94.06 108 GLU A C 1
ATOM 879 O O . GLU A 1 108 ? -11.854 -2.516 9.152 1.00 94.06 108 GLU A O 1
ATOM 884 N N . LEU A 1 109 ? -10.162 -1.409 8.164 1.00 94.44 109 LEU A N 1
ATOM 885 C CA . LEU A 1 109 ? -10.253 -2.032 6.853 1.00 94.44 109 LEU A CA 1
ATOM 886 C C . LEU A 1 109 ? -8.909 -2.647 6.496 1.00 94.44 109 LEU A C 1
ATOM 888 O O . LEU A 1 109 ? -7.877 -1.987 6.597 1.00 94.44 109 LEU A O 1
ATOM 892 N N . VAL A 1 110 ? -8.934 -3.879 6.007 1.00 95.06 110 VAL A N 1
ATOM 893 C CA . VAL A 1 110 ? -7.799 -4.485 5.316 1.00 95.06 110 VAL A CA 1
ATOM 894 C C . VAL A 1 110 ? -8.099 -4.425 3.832 1.00 95.06 110 VAL A C 1
ATOM 896 O O . VAL A 1 110 ? -9.060 -5.035 3.357 1.00 95.06 110 VAL A O 1
ATOM 899 N N . VAL A 1 111 ? -7.280 -3.682 3.094 1.00 95.12 111 VAL A N 1
ATOM 900 C CA . VAL A 1 111 ? -7.391 -3.584 1.641 1.00 95.12 111 VAL A CA 1
ATOM 901 C C . VAL A 1 111 ? -6.214 -4.272 0.972 1.00 95.12 111 VAL A C 1
ATOM 903 O O . VAL A 1 111 ? -5.063 -4.111 1.371 1.00 95.12 111 VAL A O 1
ATOM 906 N N . ARG A 1 112 ? -6.501 -5.033 -0.078 1.00 95.12 112 ARG A N 1
ATOM 907 C CA . ARG A 1 112 ? -5.504 -5.638 -0.950 1.00 95.12 112 ARG A CA 1
ATOM 908 C C . ARG A 1 112 ? -5.237 -4.706 -2.115 1.00 95.12 112 ARG A C 1
ATOM 910 O O . ARG A 1 112 ? -6.131 -4.436 -2.921 1.00 95.12 112 ARG A O 1
ATOM 917 N N . LYS A 1 113 ? -3.992 -4.253 -2.192 1.00 95.19 113 LYS A N 1
ATOM 918 C CA . LYS A 1 113 ? -3.396 -3.600 -3.348 1.00 95.19 113 LYS A CA 1
ATOM 919 C C . LYS A 1 113 ? -2.820 -4.668 -4.254 1.00 95.19 113 LYS A C 1
ATOM 921 O O . LYS A 1 113 ? -2.016 -5.488 -3.817 1.00 95.19 113 LYS A O 1
ATOM 926 N N . GLU A 1 114 ? -3.171 -4.611 -5.523 1.00 93.44 114 GLU A N 1
ATOM 927 C CA . GLU A 1 114 ? -2.522 -5.408 -6.550 1.00 93.44 114 GLU A CA 1
ATOM 928 C C . GLU A 1 114 ? -1.978 -4.496 -7.639 1.00 93.44 114 GLU A C 1
ATOM 930 O O . GLU A 1 114 ? -2.602 -3.523 -8.071 1.00 93.44 114 GLU A O 1
ATOM 935 N N . LEU A 1 115 ? -0.742 -4.786 -8.012 1.00 91.31 115 LEU A N 1
ATOM 936 C CA . LEU A 1 115 ? 0.038 -4.039 -8.962 1.00 9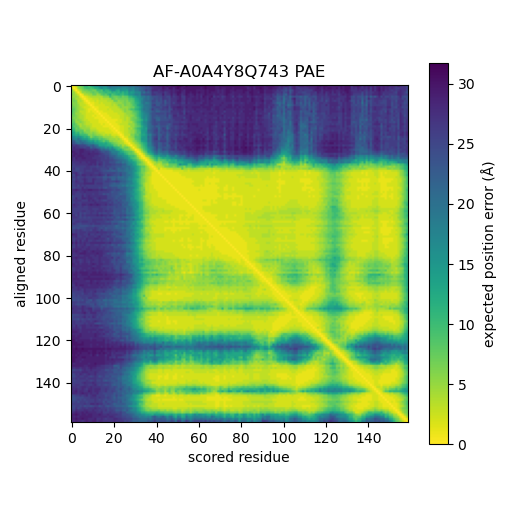1.31 115 LEU A CA 1
ATOM 937 C C . LEU A 1 115 ? 0.483 -4.983 -10.062 1.00 91.31 115 LEU A C 1
ATOM 939 O O . LEU A 1 115 ? 1.223 -5.923 -9.790 1.00 91.31 115 LEU A O 1
ATOM 943 N N . VAL A 1 116 ? 0.058 -4.697 -11.286 1.00 89.88 116 VAL A N 1
ATOM 944 C CA . VAL A 1 116 ? 0.410 -5.497 -12.458 1.00 89.88 116 VAL A CA 1
ATOM 945 C C . VAL A 1 116 ? 1.000 -4.594 -13.527 1.00 89.88 116 VAL A C 1
ATOM 947 O O . VAL A 1 116 ? 0.480 -3.500 -13.784 1.00 89.88 116 VAL A O 1
ATOM 950 N N . HIS A 1 117 ? 2.053 -5.044 -14.198 1.00 86.19 117 HIS A N 1
ATOM 951 C CA . HIS A 1 117 ? 2.664 -4.309 -15.301 1.00 86.19 117 HIS A CA 1
ATOM 952 C C . HIS A 1 117 ? 2.277 -4.894 -16.650 1.00 86.19 117 HIS A C 1
ATOM 954 O O . HIS A 1 117 ? 2.378 -6.091 -16.909 1.00 86.19 117 HIS A O 1
ATOM 960 N N . LYS A 1 118 ? 1.877 -4.020 -17.576 1.00 79.19 118 LYS A N 1
ATOM 961 C CA . LYS A 1 118 ? 1.696 -4.425 -18.969 1.00 79.19 118 LYS A CA 1
ATOM 962 C C . LYS A 1 118 ? 3.071 -4.590 -19.622 1.00 79.19 118 LYS A C 1
ATOM 964 O O . LYS A 1 118 ? 3.849 -3.631 -19.616 1.00 79.19 118 LYS A O 1
ATOM 969 N N . PRO A 1 119 ? 3.371 -5.751 -20.232 1.00 76.00 119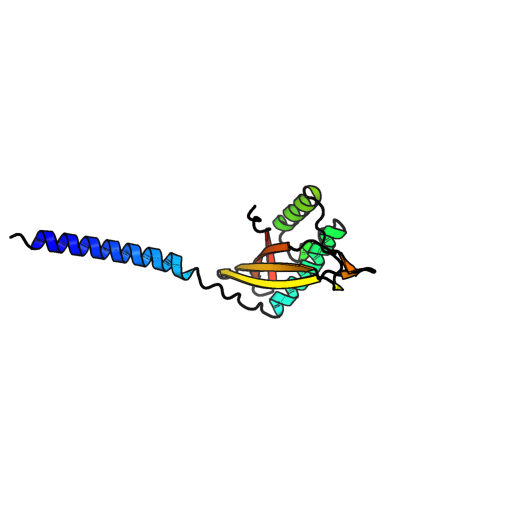 PRO A N 1
ATOM 970 C CA . PRO A 1 119 ? 4.620 -5.928 -20.953 1.00 76.00 119 PRO A CA 1
ATOM 971 C C . PRO A 1 119 ? 4.642 -5.008 -22.172 1.00 76.00 119 PRO A C 1
ATOM 973 O O . PRO A 1 119 ? 3.653 -4.898 -22.902 1.00 76.00 119 PRO A O 1
ATOM 976 N N . ILE A 1 120 ? 5.786 -4.377 -22.426 1.00 73.44 120 ILE A N 1
ATOM 977 C CA . ILE A 1 120 ? 5.994 -3.623 -23.664 1.00 73.44 120 ILE A CA 1
ATOM 978 C C . ILE A 1 120 ? 6.667 -4.506 -24.709 1.00 73.44 120 ILE A C 1
ATOM 980 O O . ILE A 1 120 ? 7.604 -5.244 -24.407 1.00 73.44 120 ILE A O 1
ATOM 984 N N . VAL A 1 121 ? 6.190 -4.422 -25.951 1.00 73.44 121 VAL A N 1
ATOM 985 C CA . VAL A 1 121 ? 6.822 -5.085 -27.095 1.00 73.44 121 VAL A CA 1
ATOM 986 C C . VAL A 1 121 ? 7.872 -4.141 -27.669 1.00 73.44 121 VAL A C 1
ATOM 988 O O . VAL A 1 121 ? 7.546 -3.073 -28.185 1.00 73.44 121 VAL A O 1
ATOM 991 N N . MET A 1 122 ? 9.139 -4.531 -27.581 1.00 69.88 122 MET A N 1
ATOM 992 C CA . MET A 1 122 ? 10.235 -3.850 -28.261 1.00 69.88 122 MET A CA 1
ATOM 993 C C . MET A 1 122 ? 10.403 -4.370 -29.697 1.00 69.88 122 MET A C 1
ATOM 995 O O . MET A 1 122 ? 9.847 -5.403 -30.089 1.00 69.88 122 MET A O 1
ATOM 999 N N . LYS A 1 123 ? 11.185 -3.644 -30.511 1.00 67.12 123 LYS A N 1
ATOM 1000 C CA . LYS A 1 123 ? 11.531 -4.061 -31.882 1.00 67.12 123 LYS A CA 1
ATOM 1001 C C . LYS A 1 123 ? 12.040 -5.512 -31.877 1.00 67.12 123 LYS A C 1
ATOM 1003 O O . LYS A 1 123 ? 12.846 -5.875 -31.027 1.00 67.12 123 LYS A O 1
ATOM 1008 N N . LYS A 1 124 ? 11.590 -6.311 -32.855 1.00 73.88 124 LYS A N 1
ATOM 1009 C CA . LYS A 1 124 ? 11.834 -7.766 -32.995 1.00 73.88 124 LYS A CA 1
ATOM 1010 C C . LYS A 1 124 ? 11.058 -8.683 -32.029 1.00 73.88 124 LYS A C 1
ATOM 1012 O O . LYS A 1 124 ? 11.420 -9.843 -31.888 1.00 73.88 124 LYS A O 1
ATOM 1017 N N . GLY A 1 125 ? 9.977 -8.206 -31.404 1.00 67.62 125 GLY A N 1
ATOM 1018 C CA . GLY A 1 125 ? 9.033 -9.071 -30.678 1.00 67.62 125 GLY A CA 1
ATOM 1019 C C . GLY A 1 125 ? 9.443 -9.435 -29.247 1.00 67.62 125 GLY A C 1
ATOM 1020 O O . GLY A 1 125 ? 8.767 -10.239 -28.609 1.00 67.62 125 GLY A O 1
ATOM 1021 N N . ILE A 1 126 ? 10.511 -8.830 -28.722 1.00 70.25 126 ILE A N 1
ATOM 1022 C CA . ILE A 1 126 ? 10.956 -9.027 -27.337 1.00 70.25 126 ILE A CA 1
ATOM 1023 C C . ILE A 1 126 ? 9.987 -8.300 -26.397 1.00 70.25 126 ILE A C 1
ATOM 1025 O O . ILE A 1 126 ? 9.736 -7.106 -26.567 1.00 70.25 126 ILE A O 1
ATOM 1029 N N . ARG A 1 127 ? 9.443 -9.015 -25.405 1.00 69.38 127 ARG A N 1
ATOM 1030 C CA . ARG A 1 127 ? 8.602 -8.452 -24.339 1.00 69.38 127 ARG A CA 1
ATOM 1031 C C . ARG A 1 127 ? 9.462 -8.162 -23.114 1.00 69.38 127 ARG A C 1
ATOM 1033 O O . ARG A 1 127 ? 10.163 -9.055 -22.652 1.00 69.38 127 ARG A O 1
ATOM 1040 N N . VAL A 1 128 ? 9.397 -6.939 -22.595 1.00 70.62 128 VAL A N 1
ATOM 1041 C CA . VAL A 1 128 ? 10.150 -6.527 -21.399 1.00 70.62 128 VAL A CA 1
ATOM 1042 C C . VAL A 1 128 ? 9.171 -6.149 -20.289 1.00 70.62 128 VAL A C 1
ATOM 1044 O O . VAL A 1 128 ? 8.256 -5.352 -20.520 1.00 70.62 128 VAL A O 1
ATOM 1047 N N . ALA A 1 129 ? 9.358 -6.735 -19.102 1.00 67.06 129 ALA A N 1
ATOM 1048 C CA . ALA A 1 129 ? 8.663 -6.332 -17.883 1.00 67.06 129 ALA A CA 1
ATOM 1049 C C . ALA A 1 129 ? 9.271 -5.019 -17.373 1.00 67.06 129 ALA A C 1
ATOM 1051 O O . ALA A 1 129 ? 10.490 -4.883 -17.292 1.00 67.06 129 ALA A O 1
ATOM 1052 N N . LEU A 1 130 ? 8.423 -4.030 -17.092 1.00 73.31 130 LEU A N 1
ATOM 1053 C CA . LEU A 1 130 ? 8.857 -2.689 -16.683 1.00 73.31 130 LEU A CA 1
ATOM 1054 C C . LEU A 1 130 ? 8.839 -2.475 -15.170 1.00 73.31 130 LEU A C 1
ATOM 1056 O O . LEU A 1 130 ? 9.183 -1.390 -14.712 1.00 73.31 130 LEU A O 1
ATOM 1060 N N . GLY A 1 131 ? 8.423 -3.483 -14.418 1.00 80.56 131 GLY A N 1
ATOM 1061 C CA . GLY A 1 131 ? 8.345 -3.472 -12.972 1.00 80.56 131 GLY A CA 1
ATOM 1062 C C . GLY A 1 131 ? 7.997 -4.859 -12.455 1.00 80.56 131 GLY A C 1
ATOM 1063 O O . GLY A 1 131 ? 7.783 -5.785 -13.243 1.00 80.56 131 GLY A O 1
ATOM 1064 N N . ASP A 1 132 ? 7.965 -4.968 -11.136 1.00 82.06 132 ASP A N 1
ATOM 1065 C CA . ASP A 1 132 ? 7.580 -6.180 -10.437 1.00 82.06 132 ASP A CA 1
ATOM 1066 C C . ASP A 1 132 ? 6.077 -6.172 -10.181 1.00 82.06 132 ASP A C 1
ATOM 1068 O O . ASP A 1 132 ? 5.544 -5.249 -9.550 1.00 82.06 132 ASP A O 1
ATOM 1072 N N . ASP A 1 133 ? 5.409 -7.243 -10.603 1.00 87.69 133 ASP A N 1
ATOM 1073 C CA . ASP A 1 133 ? 4.058 -7.510 -10.137 1.00 87.69 133 ASP A CA 1
ATOM 1074 C C . ASP A 1 133 ? 4.109 -7.728 -8.615 1.00 87.69 133 ASP A C 1
ATOM 1076 O O . ASP A 1 133 ? 4.908 -8.523 -8.092 1.00 87.69 133 ASP A O 1
ATOM 1080 N N . MET A 1 134 ? 3.267 -7.000 -7.882 1.00 90.06 134 MET A N 1
ATOM 1081 C CA . MET A 1 134 ? 3.246 -7.059 -6.422 1.00 90.06 134 MET A CA 1
ATOM 1082 C C . MET A 1 134 ? 1.833 -7.056 -5.869 1.00 90.06 134 MET A C 1
ATOM 1084 O O . MET A 1 134 ? 0.905 -6.473 -6.432 1.00 90.06 134 MET A O 1
ATOM 1088 N N . VAL A 1 135 ? 1.709 -7.675 -4.705 1.00 92.75 135 VAL A N 1
ATOM 1089 C CA . VAL A 1 135 ? 0.502 -7.657 -3.895 1.00 92.75 135 VAL A CA 1
ATOM 1090 C C . VAL A 1 135 ? 0.901 -7.142 -2.524 1.00 92.75 135 VAL A C 1
ATOM 1092 O O . VAL A 1 135 ? 1.926 -7.554 -1.991 1.00 92.75 135 VAL A O 1
ATOM 1095 N N . GLU A 1 136 ? 0.105 -6.244 -1.963 1.00 95.00 136 GLU A N 1
ATOM 1096 C CA . GLU A 1 136 ? 0.294 -5.723 -0.612 1.00 95.00 136 GLU A CA 1
ATOM 1097 C C . GLU A 1 136 ? -1.055 -5.675 0.107 1.00 95.00 136 GLU A C 1
ATOM 1099 O O . GLU A 1 136 ? -2.096 -5.439 -0.507 1.00 95.00 136 GLU A O 1
ATOM 1104 N N . LEU A 1 137 ? -1.035 -5.887 1.417 1.00 96.00 137 LEU A N 1
ATOM 1105 C CA . LEU A 1 137 ? -2.167 -5.713 2.311 1.00 96.00 137 LEU A CA 1
ATOM 1106 C C . LEU A 1 137 ? -1.937 -4.458 3.140 1.00 96.00 137 LEU A C 1
ATOM 1108 O O . LEU A 1 137 ? -0.891 -4.285 3.765 1.00 96.00 137 LEU A O 1
ATOM 1112 N N . TRP A 1 138 ? -2.898 -3.548 3.084 1.00 97.38 138 TRP A N 1
ATOM 1113 C CA . TRP A 1 138 ? -2.843 -2.280 3.787 1.00 97.38 138 TRP A CA 1
ATOM 1114 C C . TRP A 1 138 ? -3.950 -2.265 4.831 1.00 97.38 138 TRP A C 1
ATOM 1116 O O . TRP A 1 138 ? -5.132 -2.361 4.496 1.00 97.38 138 TRP A O 1
ATOM 1126 N N . THR A 1 139 ? -3.563 -2.125 6.094 1.00 96.88 139 THR A N 1
ATOM 1127 C CA . THR A 1 139 ? -4.507 -1.961 7.201 1.00 96.88 139 THR A CA 1
ATOM 1128 C C . THR A 1 139 ? -4.750 -0.478 7.416 1.00 96.88 139 THR A C 1
ATOM 1130 O O . THR A 1 139 ? -3.808 0.301 7.585 1.00 96.88 139 THR A O 1
ATOM 1133 N N . ILE A 1 140 ? -6.015 -0.078 7.402 1.00 96.62 140 ILE A N 1
ATOM 1134 C CA . ILE A 1 140 ? -6.449 1.315 7.404 1.00 96.62 140 ILE A CA 1
ATOM 1135 C C . ILE A 1 140 ? -7.446 1.512 8.528 1.00 96.62 140 ILE A C 1
ATOM 1137 O O . ILE A 1 140 ? -8.456 0.817 8.597 1.00 96.62 140 ILE A O 1
ATOM 1141 N N . THR A 1 141 ? -7.202 2.507 9.373 1.00 95.62 141 THR A N 1
ATOM 1142 C CA . THR A 1 141 ? -8.216 2.987 10.308 1.00 95.62 141 THR A CA 1
ATOM 1143 C C . THR A 1 141 ? -9.039 4.080 9.637 1.00 95.62 141 THR A C 1
ATOM 1145 O O . THR A 1 141 ? -8.502 5.070 9.136 1.00 95.62 141 THR A O 1
ATOM 1148 N N . CYS A 1 142 ? -10.351 3.897 9.650 1.00 92.81 142 CYS A N 1
ATOM 1149 C CA . CYS A 1 142 ? -11.355 4.857 9.231 1.00 92.81 142 CYS A CA 1
ATOM 1150 C C . CYS A 1 142 ? -11.778 5.691 10.440 1.00 92.81 142 CYS A C 1
ATOM 1152 O O . CYS A 1 142 ? -12.290 5.176 11.434 1.00 92.81 142 CYS A O 1
ATOM 1154 N N . HIS A 1 143 ? -11.574 6.995 10.343 1.00 89.75 143 HIS A N 1
ATOM 1155 C CA . HIS A 1 143 ? -12.067 7.982 11.290 1.00 89.75 143 HIS A CA 1
ATOM 1156 C C . HIS A 1 143 ? -13.212 8.770 10.654 1.00 89.75 143 HIS A C 1
ATOM 1158 O O . HIS A 1 143 ? -13.343 8.821 9.434 1.00 89.75 143 HIS A O 1
ATOM 1164 N N . THR A 1 144 ? -13.994 9.473 11.473 1.00 81.94 144 THR A N 1
ATOM 1165 C CA . THR A 1 144 ? -15.110 10.326 11.020 1.00 81.94 144 THR A CA 1
ATOM 1166 C C . THR A 1 144 ? -14.700 11.367 9.967 1.00 81.94 144 THR A C 1
ATOM 1168 O O . THR A 1 144 ? -15.543 11.858 9.224 1.00 81.94 144 THR A O 1
ATOM 1171 N N . HIS A 1 145 ? -13.410 11.711 9.894 1.00 78.81 145 HIS A N 1
ATOM 1172 C CA . HIS A 1 145 ? -12.876 12.751 9.011 1.00 78.81 145 HIS A CA 1
ATOM 1173 C C . HIS A 1 145 ? -11.738 12.281 8.095 1.00 78.81 145 HIS A C 1
ATOM 1175 O O . HIS A 1 145 ? -11.045 13.117 7.518 1.00 78.81 145 HIS A O 1
ATOM 1181 N N . GLY A 1 146 ? -11.509 10.973 7.955 1.00 91.12 146 GLY A N 1
ATOM 1182 C CA . GLY A 1 146 ? -10.504 10.485 7.013 1.00 91.12 146 GLY A CA 1
ATOM 1183 C C . GLY A 1 146 ? -9.955 9.103 7.321 1.00 91.12 146 GLY A C 1
ATOM 1184 O O . GLY A 1 146 ? -10.499 8.350 8.125 1.00 91.12 146 GLY A O 1
ATOM 1185 N N . PHE A 1 147 ? -8.842 8.790 6.670 1.00 96.06 147 PHE A N 1
ATOM 1186 C CA . PHE A 1 147 ? -8.225 7.470 6.671 1.00 96.06 147 PHE A CA 1
ATOM 1187 C C . PHE A 1 147 ? -6.757 7.582 7.073 1.00 96.06 147 PHE A C 1
ATOM 1189 O O . PHE A 1 147 ? -6.084 8.544 6.699 1.00 96.06 147 PHE A O 1
ATOM 1196 N N . ILE A 1 148 ? -6.258 6.600 7.821 1.00 97.38 148 ILE A N 1
ATOM 1197 C CA . ILE A 1 148 ? -4.845 6.507 8.201 1.00 97.38 148 ILE A CA 1
ATOM 1198 C C . ILE A 1 148 ? -4.362 5.074 8.018 1.00 97.38 148 ILE A C 1
ATOM 1200 O O . ILE A 1 148 ? -4.979 4.134 8.516 1.00 97.38 148 ILE A O 1
ATOM 1204 N N . ILE A 1 149 ? -3.220 4.915 7.353 1.00 97.75 149 ILE A N 1
ATOM 1205 C CA . ILE A 1 149 ? -2.557 3.625 7.171 1.00 97.75 149 ILE A CA 1
ATOM 1206 C C . ILE A 1 149 ? -1.826 3.245 8.464 1.00 97.75 149 ILE A C 1
ATOM 1208 O O . ILE A 1 149 ? -0.963 3.975 8.969 1.00 97.75 149 ILE A O 1
ATOM 1212 N N . LYS A 1 150 ? -2.192 2.083 9.004 1.00 97.19 150 LYS A N 1
ATOM 1213 C CA . LYS A 1 150 ? -1.645 1.485 10.227 1.00 97.19 150 LYS A CA 1
ATOM 1214 C C . LYS A 1 150 ? -0.620 0.402 9.966 1.00 97.19 150 LYS A C 1
ATOM 1216 O O . LYS A 1 150 ? 0.196 0.153 10.843 1.00 97.19 150 LYS A O 1
ATOM 1221 N N . GLN A 1 151 ? -0.667 -0.219 8.792 1.00 96.56 151 GLN A N 1
ATOM 1222 C CA . GLN A 1 151 ? 0.242 -1.295 8.437 1.00 96.56 151 GLN A CA 1
ATOM 1223 C C . GLN A 1 151 ? 0.287 -1.476 6.920 1.00 96.56 151 GLN A C 1
ATOM 1225 O O . GLN A 1 151 ? -0.737 -1.318 6.253 1.00 96.56 151 GLN A O 1
ATOM 1230 N N . VAL A 1 152 ? 1.460 -1.834 6.397 1.00 95.81 152 VAL A N 1
ATOM 1231 C CA . VAL A 1 152 ? 1.656 -2.270 5.009 1.00 95.81 152 VAL A CA 1
ATOM 1232 C C . VAL A 1 152 ? 2.450 -3.570 5.036 1.00 95.81 152 VAL A C 1
ATOM 1234 O O . VAL A 1 152 ? 3.586 -3.591 5.503 1.00 95.81 152 VAL A O 1
ATOM 1237 N N . THR A 1 153 ? 1.865 -4.658 4.546 1.00 94.00 153 THR A N 1
ATOM 1238 C CA . THR A 1 153 ? 2.508 -5.977 4.503 1.00 94.00 153 THR A CA 1
ATOM 1239 C C . THR A 1 153 ? 2.458 -6.575 3.109 1.00 94.00 153 THR A C 1
ATOM 1241 O O . THR A 1 153 ? 1.520 -6.365 2.347 1.00 94.00 153 THR A O 1
ATOM 1244 N N . GLU A 1 154 ? 3.479 -7.351 2.765 1.00 88.88 154 GLU A N 1
ATOM 1245 C CA . GLU A 1 154 ? 3.470 -8.193 1.571 1.00 88.88 154 GLU A CA 1
ATOM 1246 C C . GLU A 1 154 ? 3.008 -9.595 1.990 1.00 88.88 154 GLU A C 1
ATOM 1248 O O . GLU A 1 154 ? 3.543 -10.136 2.964 1.00 88.88 154 GLU A O 1
ATOM 1253 N N . PRO A 1 155 ? 2.022 -10.202 1.308 1.00 81.25 155 PRO A N 1
ATOM 1254 C CA . PRO A 1 155 ? 1.667 -11.582 1.574 1.00 81.25 155 PRO A CA 1
ATOM 1255 C C . PRO A 1 155 ? 2.863 -12.473 1.230 1.00 81.25 155 PRO A C 1
ATOM 1257 O O . PRO A 1 155 ? 3.526 -12.285 0.206 1.00 81.25 155 PRO A O 1
ATOM 1260 N N . LEU A 1 156 ? 3.141 -13.449 2.096 1.00 67.56 156 LEU A N 1
ATOM 1261 C CA . LEU A 1 156 ? 4.187 -14.443 1.867 1.00 67.56 156 LEU A CA 1
ATOM 1262 C C . LEU A 1 156 ? 3.938 -15.117 0.512 1.00 67.56 156 LEU A C 1
ATOM 1264 O O . LEU A 1 156 ? 2.910 -15.767 0.317 1.00 67.56 156 LEU A O 1
ATOM 1268 N N . ARG A 1 157 ? 4.871 -14.957 -0.435 1.00 55.94 157 ARG A N 1
ATOM 1269 C CA . ARG A 1 157 ? 4.851 -15.748 -1.669 1.00 55.94 157 ARG A CA 1
ATOM 1270 C C . ARG A 1 157 ? 5.031 -17.209 -1.258 1.00 55.94 157 ARG A C 1
ATOM 1272 O O . ARG A 1 157 ? 6.061 -17.545 -0.676 1.00 55.94 157 ARG A O 1
ATOM 1279 N N . ALA A 1 158 ? 4.031 -18.049 -1.526 1.00 45.56 158 ALA A N 1
ATOM 1280 C CA . ALA A 1 158 ? 4.200 -19.494 -1.453 1.00 45.56 158 ALA A CA 1
ATOM 1281 C C . ALA A 1 158 ? 5.338 -19.863 -2.419 1.00 45.56 158 ALA A C 1
ATOM 1283 O O . ALA A 1 158 ? 5.235 -19.580 -3.614 1.00 45.56 158 ALA A O 1
ATOM 1284 N N . GLN A 1 159 ? 6.447 -20.357 -1.868 1.00 35.91 159 GLN A N 1
ATOM 1285 C CA . GLN A 1 159 ? 7.581 -20.878 -2.633 1.00 35.91 159 GLN A CA 1
ATOM 1286 C C . GLN A 1 159 ? 7.277 -22.294 -3.111 1.00 35.91 159 GLN A C 1
ATOM 1288 O O . GLN A 1 159 ? 6.641 -23.042 -2.333 1.00 35.91 159 GLN A O 1
#